Protein AF-A0A4R1K0K6-F1 (afdb_monomer_lite)

Foldseek 3Di:
DVQVVVCVVVVPVCSLVVVLVVQVCCLVPVVCVVPPPPPDDPPDPPVVVVVVVVSVVVSVVSNVVSVVVSVVVVVVVVVVVVD

Structure (mmCIF, N/CA/C/O backbone):
data_AF-A0A4R1K0K6-F1
#
_entry.id   AF-A0A4R1K0K6-F1
#
loop_
_atom_site.group_PDB
_atom_site.id
_atom_site.type_symbol
_atom_site.label_atom_id
_atom_site.label_alt_id
_atom_site.label_comp_id
_atom_site.label_asym_id
_atom_site.label_entity_id
_atom_site.label_seq_id
_atom_site.pdbx_PDB_ins_code
_atom_site.Cartn_x
_atom_site.Cartn_y
_atom_site.Cartn_z
_atom_site.occupancy
_atom_site.B_iso_or_equiv
_atom_site.auth_seq_id
_atom_site.auth_comp_id
_atom_site.auth_asym_id
_atom_site.auth_atom_id
_atom_site.pdbx_PDB_model_num
ATOM 1 N N . MET A 1 1 ? -9.982 -1.507 3.379 1.00 57.75 1 MET A N 1
ATOM 2 C CA . MET A 1 1 ? -10.710 -1.283 4.656 1.00 57.75 1 MET A CA 1
ATOM 3 C C . MET A 1 1 ? -11.264 -2.564 5.285 1.00 57.75 1 MET A C 1
ATOM 5 O O . MET A 1 1 ? -11.244 -2.641 6.506 1.00 57.75 1 MET A O 1
ATOM 9 N N . LEU A 1 2 ? -11.688 -3.575 4.507 1.00 63.47 2 LEU A N 1
ATOM 10 C CA . LEU A 1 2 ? -12.206 -4.855 5.034 1.00 63.47 2 LEU A CA 1
ATOM 11 C C . LEU A 1 2 ? -11.272 -5.541 6.051 1.00 63.47 2 LEU A C 1
ATOM 13 O O . LEU A 1 2 ? -11.729 -5.903 7.130 1.00 63.47 2 LEU A O 1
ATOM 17 N N . CYS A 1 3 ? -9.965 -5.633 5.768 1.00 66.19 3 CYS A N 1
ATOM 18 C CA . CYS A 1 3 ? -9.002 -6.276 6.677 1.00 66.19 3 CYS A CA 1
ATOM 19 C C . CYS A 1 3 ? -8.962 -5.611 8.060 1.00 66.19 3 CYS A C 1
ATOM 21 O O . CYS A 1 3 ? -8.945 -6.291 9.083 1.00 66.19 3 CYS A O 1
ATOM 23 N N . TYR A 1 4 ? -8.992 -4.277 8.095 1.00 67.12 4 TYR A N 1
ATOM 24 C CA . TYR A 1 4 ? -8.966 -3.538 9.351 1.00 67.12 4 TYR A CA 1
ATOM 25 C C . TYR A 1 4 ? -10.258 -3.706 10.158 1.00 67.12 4 TYR A C 1
ATOM 27 O O . TYR A 1 4 ? -10.186 -3.840 11.377 1.00 67.12 4 TYR A O 1
ATOM 35 N N . GLY A 1 5 ? -11.418 -3.767 9.491 1.00 65.81 5 GLY A N 1
ATOM 36 C CA . GLY A 1 5 ? -12.700 -4.048 10.145 1.00 65.81 5 GLY A CA 1
ATOM 37 C C . GLY A 1 5 ? -12.753 -5.440 10.780 1.00 65.81 5 GLY A C 1
ATOM 38 O O . GLY A 1 5 ? -13.287 -5.597 11.874 1.00 65.81 5 GLY A O 1
ATOM 39 N N . LEU A 1 6 ? -12.130 -6.432 10.138 1.00 68.12 6 LEU A N 1
ATOM 40 C CA . LEU A 1 6 ? -12.011 -7.794 10.664 1.00 68.12 6 LEU A CA 1
ATOM 41 C C . LEU A 1 6 ? -11.133 -7.829 11.927 1.00 68.12 6 LEU A C 1
ATOM 43 O O . LEU A 1 6 ? -11.532 -8.370 12.952 1.00 68.12 6 LEU A O 1
ATOM 47 N N . VAL A 1 7 ? -9.969 -7.176 11.891 1.00 70.00 7 VAL A N 1
ATOM 48 C CA . VAL A 1 7 ? -9.071 -7.052 13.053 1.00 70.00 7 VAL A CA 1
ATOM 49 C C . VAL A 1 7 ? -9.743 -6.382 14.251 1.00 70.00 7 VAL A C 1
ATOM 51 O O . VAL A 1 7 ? -9.537 -6.812 15.389 1.00 70.00 7 VAL A O 1
ATOM 54 N N . ASP A 1 8 ? -10.529 -5.334 14.002 1.00 69.00 8 ASP A N 1
ATOM 55 C CA . ASP A 1 8 ? -11.244 -4.617 15.057 1.00 69.00 8 ASP A CA 1
ATOM 56 C C . ASP A 1 8 ? -12.377 -5.474 15.643 1.00 69.00 8 ASP A C 1
ATOM 58 O O . ASP A 1 8 ? -12.547 -5.507 16.862 1.00 69.00 8 ASP A O 1
ATOM 62 N N . HIS A 1 9 ? -13.085 -6.243 14.804 1.00 69.75 9 HIS A N 1
ATOM 63 C CA . HIS A 1 9 ? -14.094 -7.213 15.244 1.00 69.75 9 HIS A CA 1
ATOM 64 C C . HIS A 1 9 ? -13.502 -8.275 16.184 1.00 69.75 9 HIS A C 1
ATOM 66 O O . HIS A 1 9 ? -14.075 -8.565 17.232 1.00 69.75 9 HIS A O 1
ATOM 72 N N . PHE A 1 10 ? -12.310 -8.787 15.863 1.00 72.31 10 PHE A N 1
ATOM 73 C CA . PHE A 1 10 ? -11.597 -9.764 16.692 1.00 72.31 10 PHE A CA 1
ATOM 74 C C . PHE A 1 10 ? -10.808 -9.146 17.863 1.00 72.31 10 PHE A C 1
ATOM 76 O O . PHE A 1 10 ? -10.121 -9.871 18.581 1.00 72.31 10 PHE A O 1
ATOM 83 N N . LYS A 1 11 ? -10.888 -7.821 18.085 1.00 68.38 11 LYS A N 1
ATOM 84 C CA 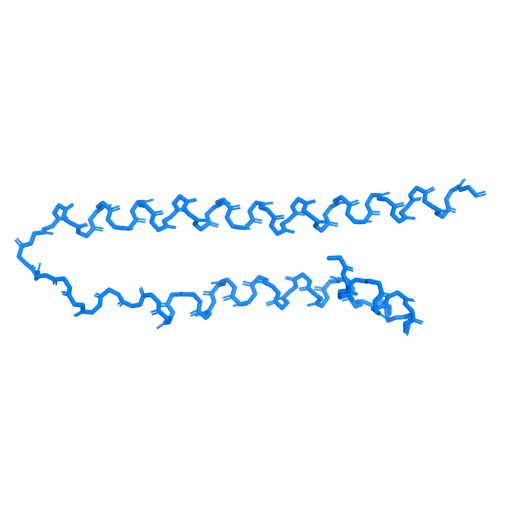. LYS A 1 11 ? -10.171 -7.084 19.149 1.00 68.38 11 LYS A CA 1
ATOM 85 C C . LYS A 1 11 ? -8.672 -7.409 19.226 1.00 68.38 11 LYS A C 1
ATOM 87 O O . LYS A 1 11 ? -8.083 -7.455 20.309 1.00 68.38 11 LYS A O 1
ATOM 92 N N . ILE A 1 12 ? -8.026 -7.628 18.082 1.00 71.62 12 ILE A N 1
ATOM 93 C CA . ILE A 1 12 ? -6.608 -7.996 18.055 1.00 71.62 12 ILE A CA 1
ATOM 94 C C . ILE A 1 12 ? -5.781 -6.761 18.430 1.00 71.62 12 ILE A C 1
ATOM 96 O O . ILE A 1 12 ? -5.680 -5.812 17.650 1.00 71.62 12 ILE A O 1
ATOM 100 N N . LYS A 1 13 ? -5.155 -6.797 19.615 1.00 63.19 13 LYS A N 1
ATOM 101 C CA . LYS A 1 13 ? -4.441 -5.673 20.259 1.00 63.19 13 LYS A CA 1
ATOM 102 C C . LYS A 1 13 ? -3.412 -4.976 19.348 1.00 63.19 13 LYS A C 1
ATOM 104 O O . LYS A 1 13 ? -3.213 -3.773 19.472 1.00 63.19 13 LYS A O 1
ATOM 109 N N . TYR A 1 14 ? -2.822 -5.715 18.400 1.00 68.00 14 TYR A N 1
ATOM 110 C CA . TYR A 1 14 ? -1.835 -5.224 17.424 1.00 68.00 14 TYR A CA 1
ATOM 111 C C . TYR A 1 14 ? -2.222 -5.462 15.957 1.00 68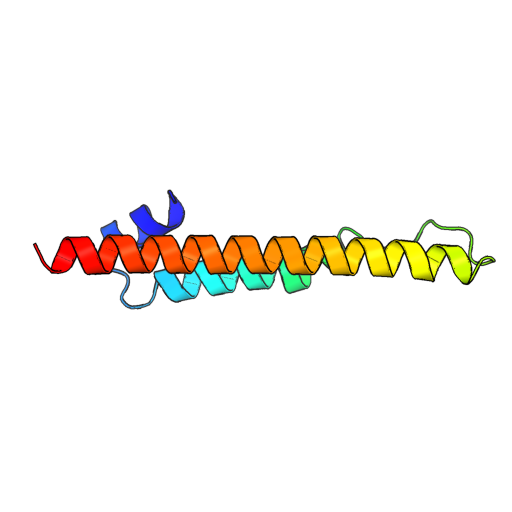.00 14 TYR A C 1
ATOM 113 O O . TYR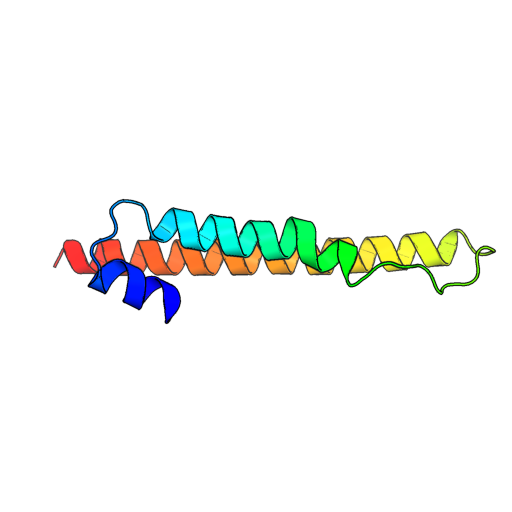 A 1 14 ? -1.416 -5.224 15.060 1.00 68.00 14 TYR A O 1
ATOM 121 N N . GLY A 1 15 ? -3.446 -5.913 15.669 1.00 71.12 15 GLY A N 1
ATOM 122 C CA . GLY A 1 15 ? -3.797 -6.392 14.327 1.00 71.12 15 GLY A CA 1
ATOM 123 C C . GLY A 1 15 ? -3.688 -5.321 13.236 1.00 71.12 15 GLY A C 1
ATOM 124 O O . GLY A 1 15 ? -3.441 -5.638 12.079 1.00 71.12 15 GLY A O 1
ATOM 125 N N . ARG A 1 16 ? -3.807 -4.038 13.596 1.00 74.88 16 ARG A N 1
ATOM 126 C CA . ARG A 1 16 ? -3.676 -2.917 12.652 1.00 74.88 16 ARG A CA 1
ATOM 127 C C . ARG A 1 16 ? -2.238 -2.777 12.152 1.00 74.88 16 ARG A C 1
ATOM 129 O O . ARG A 1 16 ? -2.034 -2.600 10.955 1.00 74.88 16 ARG A O 1
ATOM 136 N N . LEU A 1 17 ? -1.266 -2.898 13.058 1.00 75.81 17 LEU A N 1
ATOM 137 C CA . LEU A 1 17 ? 0.156 -2.920 12.713 1.00 75.81 17 LEU A CA 1
ATOM 138 C C . LEU A 1 17 ? 0.495 -4.171 11.906 1.00 75.81 17 LEU A C 1
ATOM 140 O O . LEU A 1 17 ? 1.212 -4.067 10.924 1.00 75.81 17 LEU A O 1
ATOM 144 N N . ILE A 1 18 ? -0.095 -5.321 12.247 1.00 79.31 18 ILE A N 1
ATOM 145 C CA . ILE A 1 18 ? 0.093 -6.566 11.487 1.00 79.31 18 ILE A CA 1
ATOM 146 C C . ILE A 1 18 ? -0.380 -6.400 10.036 1.00 79.31 18 ILE A C 1
ATOM 148 O O . ILE A 1 18 ? 0.346 -6.767 9.119 1.00 79.31 18 ILE A O 1
ATOM 152 N N . ILE A 1 19 ? -1.553 -5.797 9.802 1.00 79.69 19 ILE A N 1
ATOM 153 C CA . ILE A 1 19 ? -2.038 -5.519 8.440 1.00 79.69 19 ILE A CA 1
ATOM 154 C C . ILE A 1 19 ? -1.069 -4.597 7.696 1.00 79.69 19 ILE A C 1
ATOM 156 O O . ILE A 1 19 ? -0.712 -4.890 6.558 1.00 79.69 19 ILE A O 1
ATOM 160 N N . LEU A 1 20 ? -0.628 -3.507 8.332 1.00 82.44 20 LEU A N 1
ATOM 161 C CA . LEU A 1 20 ? 0.344 -2.591 7.735 1.00 82.44 20 LEU A CA 1
ATOM 162 C C . LEU A 1 20 ? 1.641 -3.321 7.360 1.00 82.44 20 LEU A C 1
ATOM 164 O O . LEU A 1 20 ? 2.116 -3.173 6.238 1.00 82.44 20 LEU A O 1
ATOM 168 N N . SER A 1 21 ? 2.177 -4.142 8.264 1.00 81.75 21 SER A N 1
ATOM 169 C CA . SER A 1 21 ? 3.384 -4.935 8.032 1.00 81.75 21 SER A CA 1
ATOM 170 C C . SER A 1 21 ? 3.213 -5.941 6.897 1.00 81.75 21 SER A C 1
ATOM 172 O O . SER A 1 21 ? 4.123 -6.077 6.089 1.00 81.75 21 SER A O 1
ATOM 174 N N . ILE A 1 22 ? 2.058 -6.605 6.782 1.00 83.06 22 ILE A N 1
ATOM 175 C CA . ILE A 1 22 ? 1.775 -7.535 5.677 1.00 83.06 22 ILE A CA 1
ATOM 176 C C . ILE A 1 22 ? 1.739 -6.794 4.336 1.00 83.06 22 ILE A C 1
ATOM 178 O O . ILE A 1 22 ? 2.350 -7.252 3.374 1.00 83.06 22 ILE A O 1
ATOM 182 N N . PHE A 1 23 ? 1.063 -5.642 4.260 1.00 80.94 23 PHE A N 1
ATOM 183 C CA . PHE A 1 23 ? 1.018 -4.846 3.028 1.00 80.94 23 PHE A CA 1
ATOM 184 C C . PHE A 1 23 ? 2.392 -4.291 2.647 1.00 80.94 23 PHE A C 1
ATOM 186 O O . PHE A 1 23 ? 2.765 -4.352 1.478 1.00 80.94 23 PHE A O 1
ATOM 193 N N . LEU A 1 24 ? 3.162 -3.801 3.622 1.00 82.75 24 LEU A N 1
ATOM 194 C CA . LEU A 1 24 ? 4.540 -3.363 3.401 1.00 82.75 24 LEU A CA 1
ATOM 195 C C . LEU A 1 24 ? 5.421 -4.511 2.914 1.00 82.75 24 LEU A C 1
ATOM 197 O O . LEU A 1 24 ? 6.188 -4.315 1.982 1.00 82.75 24 LEU A O 1
ATOM 201 N N . LEU A 1 25 ? 5.293 -5.703 3.497 1.00 83.50 25 LEU A N 1
ATOM 202 C CA . LEU A 1 25 ? 6.060 -6.882 3.101 1.00 83.50 25 LEU A CA 1
ATOM 203 C C . LEU A 1 25 ? 5.707 -7.343 1.681 1.00 83.50 25 LEU A C 1
ATOM 205 O O . LEU A 1 25 ? 6.605 -7.648 0.901 1.00 83.50 25 LEU A O 1
ATOM 209 N N . LEU A 1 26 ? 4.420 -7.354 1.324 1.00 78.56 26 LEU A N 1
ATOM 210 C CA . LEU A 1 26 ? 3.959 -7.647 -0.038 1.00 78.56 26 LEU A CA 1
ATOM 211 C C . LEU A 1 26 ? 4.562 -6.678 -1.055 1.00 78.56 26 LEU A C 1
ATOM 213 O O . LEU A 1 26 ? 5.070 -7.120 -2.083 1.00 78.56 26 LEU A O 1
ATOM 217 N N . PHE A 1 27 ? 4.554 -5.378 -0.751 1.00 72.88 27 PHE A N 1
ATOM 218 C CA . PHE A 1 27 ? 5.218 -4.394 -1.598 1.00 72.88 27 PHE A CA 1
ATOM 219 C C . PHE A 1 27 ? 6.723 -4.663 -1.651 1.00 72.88 27 PHE A C 1
ATOM 221 O O . PHE A 1 27 ? 7.228 -4.931 -2.729 1.00 72.88 27 PHE A O 1
ATOM 228 N N . LEU A 1 28 ? 7.411 -4.714 -0.506 1.00 76.19 28 LEU A N 1
ATOM 229 C CA . LEU A 1 28 ? 8.872 -4.820 -0.405 1.00 76.19 28 LEU A CA 1
ATOM 230 C C . LEU A 1 28 ? 9.479 -6.090 -1.000 1.00 76.19 28 LEU A C 1
ATOM 232 O O . LEU A 1 28 ? 10.592 -6.031 -1.513 1.00 76.19 28 LEU A O 1
ATOM 236 N N . ILE A 1 29 ? 8.790 -7.226 -0.910 1.00 77.25 29 ILE A N 1
ATOM 237 C CA . ILE A 1 29 ? 9.364 -8.532 -1.256 1.00 77.25 29 ILE A CA 1
ATOM 238 C C . ILE A 1 29 ? 8.716 -9.108 -2.510 1.00 77.25 29 ILE A C 1
ATOM 240 O O . ILE A 1 29 ? 9.415 -9.507 -3.435 1.00 77.25 29 ILE A O 1
ATOM 244 N N . VAL A 1 30 ? 7.385 -9.158 -2.573 1.00 71.44 30 VAL A N 1
ATOM 245 C CA . VAL A 1 30 ? 6.696 -9.880 -3.655 1.00 71.44 30 VAL A CA 1
ATOM 246 C C . VAL A 1 30 ? 6.777 -9.113 -4.967 1.00 71.44 30 VAL A C 1
ATOM 248 O O . VAL A 1 30 ? 7.006 -9.710 -6.015 1.00 71.44 30 VAL A O 1
ATOM 251 N N . PHE A 1 31 ? 6.647 -7.792 -4.913 1.00 67.88 31 PHE A N 1
ATOM 252 C CA . PHE A 1 31 ? 6.660 -6.965 -6.110 1.00 67.88 31 PHE A CA 1
ATOM 253 C C . PHE A 1 31 ? 8.000 -7.004 -6.882 1.00 67.88 31 PHE A C 1
ATOM 255 O O . PHE A 1 31 ? 7.949 -7.267 -8.081 1.00 67.88 31 PHE A O 1
ATOM 262 N N . PRO A 1 32 ? 9.195 -6.862 -6.266 1.00 66.56 32 PRO A N 1
ATOM 263 C CA . PRO A 1 32 ? 10.465 -6.971 -6.994 1.00 66.56 32 PRO A CA 1
ATOM 264 C C . PRO A 1 32 ? 10.783 -8.403 -7.442 1.00 66.56 32 PRO A C 1
ATOM 266 O O . PRO A 1 32 ? 11.484 -8.588 -8.431 1.00 66.56 32 PRO A O 1
ATOM 269 N N . ILE A 1 33 ? 10.258 -9.424 -6.753 1.00 71.06 33 ILE A N 1
ATOM 270 C CA . ILE A 1 33 ? 10.381 -10.822 -7.196 1.00 71.06 33 ILE A CA 1
ATOM 271 C C . ILE A 1 33 ? 9.520 -11.084 -8.439 1.00 71.06 33 ILE A C 1
ATOM 273 O O . ILE A 1 33 ? 9.924 -11.859 -9.302 1.00 71.06 33 ILE A O 1
ATOM 277 N N . TYR A 1 34 ? 8.343 -10.461 -8.533 1.00 66.50 34 TYR A N 1
ATOM 278 C CA . TYR A 1 34 ? 7.421 -10.654 -9.653 1.00 66.50 34 TYR A CA 1
ATOM 279 C C . TYR A 1 34 ? 7.775 -9.786 -10.869 1.00 66.50 34 TYR A C 1
ATOM 281 O O . TYR A 1 34 ? 7.653 -10.235 -12.002 1.00 66.50 34 TYR A O 1
ATOM 289 N N . PHE A 1 35 ? 8.262 -8.565 -10.639 1.00 62.97 35 PHE A N 1
ATOM 290 C CA . PHE A 1 35 ? 8.749 -7.641 -11.670 1.00 62.97 35 PHE A CA 1
ATOM 291 C C . PHE A 1 35 ? 10.267 -7.755 -11.872 1.00 62.97 35 PHE A C 1
ATOM 293 O O . PHE A 1 35 ? 10.976 -6.751 -11.958 1.00 62.97 35 PHE A O 1
ATOM 300 N N . ARG A 1 36 ? 10.796 -8.981 -11.934 1.00 60.19 36 ARG A N 1
ATOM 301 C CA . ARG A 1 36 ? 12.200 -9.169 -12.311 1.00 60.19 36 ARG A CA 1
ATOM 302 C C . ARG A 1 36 ? 12.383 -8.750 -13.767 1.00 60.19 36 ARG A C 1
ATOM 304 O O . ARG A 1 36 ? 11.770 -9.319 -14.665 1.00 60.19 36 ARG A O 1
ATOM 311 N N . VAL A 1 37 ? 13.229 -7.747 -13.981 1.00 58.12 37 VAL A N 1
ATOM 312 C CA . VAL A 1 37 ? 13.642 -7.251 -15.302 1.00 58.12 37 VAL A CA 1
ATOM 313 C C . VAL A 1 37 ? 14.658 -8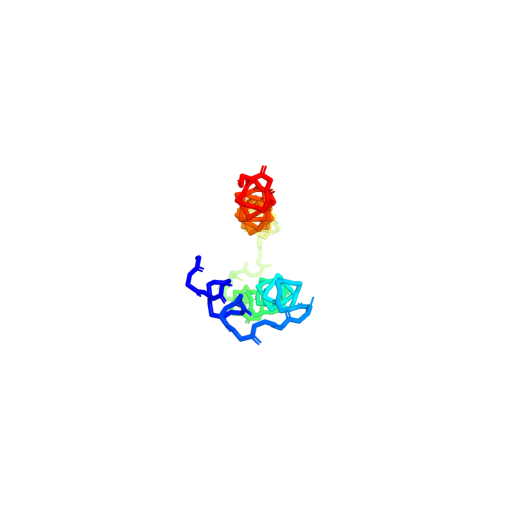.237 -15.894 1.00 58.12 37 VAL A C 1
ATOM 315 O O . VAL A 1 37 ? 15.839 -7.930 -16.006 1.00 58.12 37 VAL A O 1
ATOM 318 N N . ASP A 1 38 ? 14.231 -9.471 -16.172 1.00 56.41 38 ASP A N 1
ATOM 319 C CA . ASP A 1 38 ? 15.105 -10.514 -16.732 1.00 56.41 38 ASP A CA 1
ATOM 320 C C . ASP A 1 38 ? 15.055 -10.559 -18.285 1.00 56.41 38 ASP A C 1
ATOM 322 O O . ASP A 1 38 ? 15.910 -11.200 -18.893 1.00 56.41 38 ASP A O 1
ATOM 326 N N . ASP A 1 39 ? 14.149 -9.808 -18.937 1.00 51.00 39 ASP A N 1
ATOM 327 C CA . ASP A 1 39 ? 13.866 -9.914 -20.388 1.00 51.00 39 ASP A CA 1
ATOM 328 C C . ASP A 1 39 ? 14.190 -8.668 -21.248 1.00 51.00 39 ASP A C 1
ATOM 330 O O . ASP A 1 39 ? 13.813 -8.617 -22.421 1.00 51.00 39 ASP A O 1
ATOM 334 N N . GLU A 1 40 ? 14.901 -7.656 -20.737 1.00 53.22 40 GLU A N 1
ATOM 335 C CA . GLU A 1 40 ? 15.294 -6.496 -21.562 1.00 53.22 40 GLU A CA 1
ATOM 336 C C . GLU A 1 40 ? 16.712 -6.640 -22.155 1.00 53.22 40 GLU A C 1
ATOM 338 O O . GLU A 1 40 ? 17.628 -7.134 -21.486 1.00 53.22 40 GLU A O 1
ATOM 343 N N . PRO A 1 41 ? 16.929 -6.229 -23.425 1.00 54.81 41 PRO A N 1
ATOM 344 C CA . PRO A 1 41 ? 18.204 -6.399 -24.110 1.00 54.81 41 PRO A CA 1
ATOM 345 C C . PRO A 1 41 ? 19.322 -5.681 -23.345 1.00 54.81 41 PRO A C 1
ATOM 347 O O . PRO A 1 41 ? 19.299 -4.464 -23.157 1.00 54.81 41 PRO A O 1
ATOM 350 N N . LYS A 1 42 ? 20.326 -6.465 -22.936 1.00 55.25 42 LYS A N 1
ATOM 351 C CA . LYS A 1 42 ? 21.460 -6.088 -22.070 1.00 55.25 42 LYS A CA 1
ATOM 352 C C . LYS A 1 42 ? 22.328 -4.922 -22.575 1.00 55.25 42 LYS A C 1
ATOM 354 O O . LYS A 1 42 ? 23.200 -4.469 -21.840 1.00 55.25 42 LYS A O 1
ATOM 359 N N . ASP A 1 43 ? 22.079 -4.408 -23.778 1.00 54.69 43 ASP A N 1
ATOM 360 C CA . ASP A 1 43 ? 22.978 -3.490 -24.484 1.00 54.69 43 ASP A CA 1
ATOM 361 C C . ASP A 1 43 ? 22.621 -1.998 -24.364 1.00 54.69 43 ASP A C 1
ATOM 363 O O . ASP A 1 43 ? 23.298 -1.161 -24.960 1.00 54.69 43 ASP A O 1
ATOM 367 N N . SER A 1 44 ? 21.614 -1.604 -23.572 1.00 56.03 44 SER A N 1
ATOM 368 C CA . SER A 1 44 ? 21.337 -0.176 -23.343 1.00 56.03 44 SER A CA 1
ATOM 369 C C . SER A 1 44 ? 21.244 0.200 -21.859 1.00 56.03 44 SER A C 1
ATOM 371 O O . SER A 1 44 ? 20.220 0.044 -21.198 1.00 56.03 44 SER A O 1
ATOM 373 N N . LEU A 1 45 ? 22.325 0.794 -21.339 1.00 55.41 45 LEU A N 1
ATOM 374 C CA . LEU A 1 45 ? 22.372 1.449 -20.018 1.00 55.41 45 LEU A CA 1
ATOM 375 C C . LEU A 1 45 ? 21.226 2.461 -19.811 1.00 55.41 45 LEU A C 1
ATOM 377 O O . LEU A 1 45 ? 20.772 2.671 -18.689 1.00 55.41 45 LEU A O 1
ATOM 381 N N . TYR A 1 46 ? 20.735 3.060 -20.898 1.00 52.12 46 TYR A N 1
ATOM 382 C CA . TYR A 1 46 ? 19.631 4.020 -20.890 1.00 52.12 46 TYR A CA 1
ATOM 383 C C . TYR A 1 46 ? 18.256 3.392 -20.601 1.00 52.12 46 TYR A C 1
ATOM 385 O O . TYR A 1 46 ? 17.393 4.073 -20.050 1.00 52.12 46 TYR A O 1
ATOM 393 N N . CYS A 1 47 ? 18.032 2.118 -20.942 1.00 52.25 47 CYS A N 1
ATOM 394 C CA . CYS A 1 47 ? 16.735 1.463 -20.744 1.00 52.25 47 CYS A CA 1
ATOM 395 C C . CYS A 1 47 ? 16.545 1.031 -19.281 1.00 52.25 47 CYS A C 1
ATOM 397 O O . CYS A 1 47 ? 15.533 1.379 -18.668 1.00 52.25 47 CYS A O 1
ATOM 399 N N . PHE A 1 48 ? 17.590 0.459 -18.669 1.00 53.91 48 PHE A N 1
ATOM 400 C CA . PHE A 1 48 ? 17.614 0.147 -17.234 1.00 53.91 48 PHE A CA 1
ATOM 401 C C . PHE A 1 48 ? 17.383 1.382 -16.355 1.00 53.91 48 PHE A C 1
ATOM 403 O O . PHE A 1 48 ? 16.649 1.303 -15.373 1.00 53.91 48 PHE A O 1
ATOM 410 N N . TYR A 1 49 ? 17.963 2.534 -16.708 1.00 56.09 49 TYR A N 1
ATOM 411 C CA . TYR A 1 49 ? 17.812 3.760 -15.917 1.00 56.09 49 TYR A CA 1
ATOM 412 C C . TYR A 1 49 ? 16.366 4.276 -15.914 1.00 56.09 49 TYR A C 1
ATOM 414 O O . TYR A 1 49 ? 15.864 4.733 -14.888 1.00 56.09 49 TYR A O 1
ATOM 422 N N . ASN A 1 50 ? 15.670 4.154 -17.048 1.00 61.03 50 ASN A N 1
ATOM 423 C CA . ASN A 1 50 ? 14.271 4.551 -17.159 1.00 61.03 50 ASN A CA 1
ATOM 424 C C . ASN A 1 50 ? 13.352 3.576 -16.417 1.00 61.03 50 ASN A C 1
ATOM 426 O O . ASN A 1 50 ? 12.529 4.014 -15.617 1.00 61.03 50 ASN A O 1
ATOM 430 N N . ALA A 1 51 ? 13.505 2.266 -16.628 1.00 62.94 51 ALA A N 1
ATOM 431 C CA . ALA A 1 51 ? 12.684 1.258 -15.959 1.00 62.94 51 ALA A CA 1
ATOM 432 C C . ALA A 1 51 ? 12.820 1.335 -14.429 1.00 62.94 51 ALA A C 1
ATOM 434 O O . ALA A 1 51 ? 11.817 1.280 -13.717 1.00 62.94 51 ALA A O 1
ATOM 435 N N . PHE A 1 52 ? 14.039 1.551 -13.925 1.00 66.69 52 PHE A N 1
ATOM 436 C CA . PHE A 1 52 ? 14.286 1.708 -12.493 1.00 66.69 52 PHE A CA 1
ATOM 437 C C . PHE A 1 52 ? 13.672 2.999 -11.936 1.00 66.69 52 PHE A C 1
ATOM 439 O O . PHE A 1 52 ? 13.072 2.967 -10.866 1.00 66.69 52 PHE A O 1
ATOM 446 N N . ALA A 1 53 ? 13.729 4.110 -12.679 1.00 68.12 53 ALA A N 1
ATOM 447 C CA . ALA A 1 53 ? 13.087 5.363 -12.281 1.00 68.12 53 ALA A CA 1
ATOM 448 C C . ALA A 1 53 ? 11.549 5.256 -12.260 1.00 68.12 53 ALA A C 1
ATOM 450 O O . ALA A 1 53 ? 10.907 5.698 -11.307 1.00 68.12 53 ALA A O 1
ATOM 451 N N . TYR A 1 54 ? 10.936 4.624 -13.269 1.00 66.81 54 TYR A N 1
ATOM 452 C CA . TYR A 1 54 ? 9.489 4.369 -13.279 1.00 66.81 54 TYR A CA 1
ATOM 453 C C . TYR A 1 54 ? 9.069 3.421 -12.155 1.00 66.81 54 TYR A C 1
ATOM 455 O O . TYR A 1 54 ? 8.045 3.650 -11.506 1.00 66.81 54 TYR A O 1
ATOM 463 N N . PHE A 1 55 ? 9.874 2.390 -11.896 1.00 73.31 55 PHE A N 1
ATOM 464 C CA . PHE A 1 55 ? 9.666 1.472 -10.786 1.00 73.31 55 PHE A CA 1
ATOM 465 C C . PHE A 1 55 ? 9.734 2.203 -9.445 1.00 73.31 55 PHE A C 1
ATOM 467 O O . PHE A 1 55 ? 8.822 2.065 -8.638 1.00 73.31 55 PHE A O 1
ATOM 474 N N . GLU A 1 56 ? 10.751 3.036 -9.228 1.00 74.44 56 GLU A N 1
ATOM 475 C CA . GLU A 1 56 ? 10.919 3.830 -8.010 1.00 74.44 56 GLU A CA 1
ATOM 476 C C . GLU A 1 56 ? 9.745 4.797 -7.786 1.00 74.44 56 GLU A C 1
ATOM 478 O O . GLU A 1 56 ? 9.219 4.902 -6.676 1.00 74.44 56 GLU A O 1
ATOM 483 N N . ILE A 1 57 ? 9.267 5.465 -8.840 1.00 76.38 57 ILE A N 1
ATOM 484 C CA . ILE A 1 57 ? 8.099 6.353 -8.762 1.00 76.38 57 ILE A CA 1
ATOM 485 C C . ILE A 1 57 ? 6.842 5.560 -8.393 1.00 76.38 57 ILE A C 1
ATOM 487 O O . ILE A 1 57 ? 6.135 5.927 -7.451 1.00 76.38 57 ILE A O 1
ATOM 491 N N . TYR A 1 58 ? 6.569 4.457 -9.096 1.00 76.44 58 TYR A N 1
ATOM 492 C CA . TYR A 1 58 ? 5.422 3.594 -8.804 1.00 76.44 58 TYR A CA 1
ATOM 493 C C . TYR A 1 58 ? 5.477 3.060 -7.368 1.00 76.44 58 TYR A C 1
ATOM 495 O O . TYR A 1 58 ? 4.475 3.054 -6.649 1.00 76.44 58 TYR A O 1
ATOM 503 N N . TRP A 1 59 ? 6.670 2.676 -6.926 1.00 80.44 59 TRP A N 1
ATOM 504 C CA . TRP A 1 59 ? 6.939 2.171 -5.592 1.00 80.44 59 TRP A CA 1
ATOM 505 C C . TRP A 1 59 ? 6.647 3.198 -4.499 1.00 80.44 59 TRP A C 1
ATOM 507 O O . TRP A 1 59 ? 5.924 2.914 -3.540 1.00 80.44 59 TRP A O 1
ATOM 517 N N . ASN A 1 60 ? 7.155 4.417 -4.669 1.00 79.94 60 ASN A N 1
ATOM 518 C CA . ASN A 1 60 ? 6.944 5.517 -3.736 1.00 79.94 60 ASN A CA 1
ATOM 519 C C . ASN A 1 60 ? 5.465 5.918 -3.656 1.00 79.94 60 ASN A C 1
ATOM 521 O O . ASN A 1 60 ? 4.952 6.178 -2.562 1.00 79.94 60 ASN A O 1
ATOM 525 N N . ILE A 1 61 ? 4.751 5.905 -4.787 1.00 83.44 61 ILE A N 1
ATOM 526 C CA . ILE A 1 61 ? 3.299 6.121 -4.824 1.00 83.44 61 ILE A CA 1
ATOM 527 C C . ILE A 1 61 ? 2.577 4.999 -4.066 1.00 83.44 61 ILE A C 1
ATOM 529 O O . ILE A 1 61 ? 1.734 5.282 -3.214 1.00 83.44 61 ILE A O 1
ATOM 533 N N . GLY A 1 62 ? 2.935 3.736 -4.312 1.00 81.00 62 GLY A N 1
ATOM 534 C CA . GLY A 1 62 ? 2.349 2.572 -3.644 1.00 81.00 62 GLY A CA 1
ATOM 535 C C . GLY A 1 62 ? 2.504 2.615 -2.122 1.00 81.00 62 GLY A C 1
ATOM 536 O O . GLY A 1 62 ? 1.510 2.513 -1.396 1.00 81.00 62 GLY A O 1
ATOM 537 N N . ILE A 1 63 ? 3.723 2.856 -1.627 1.00 83.81 63 ILE A N 1
ATOM 538 C CA . ILE A 1 63 ? 4.000 3.006 -0.188 1.00 83.81 63 ILE A CA 1
ATOM 539 C C . ILE A 1 63 ? 3.200 4.167 0.398 1.00 83.81 63 ILE A C 1
ATOM 541 O O . ILE A 1 63 ? 2.585 4.024 1.458 1.00 83.81 63 ILE A O 1
ATOM 545 N N . THR A 1 64 ? 3.167 5.302 -0.301 1.00 84.81 64 THR A N 1
ATOM 546 C CA . THR A 1 64 ? 2.434 6.486 0.150 1.00 84.81 64 THR A CA 1
ATOM 547 C C . THR A 1 64 ? 0.948 6.178 0.301 1.00 84.81 64 THR A C 1
ATOM 549 O O . THR A 1 64 ? 0.370 6.489 1.338 1.00 84.81 64 THR A O 1
ATOM 552 N N . VAL A 1 65 ? 0.326 5.501 -0.668 1.00 84.38 65 VAL A N 1
ATOM 553 C CA . VAL A 1 65 ? -1.089 5.102 -0.593 1.00 84.38 65 VAL A CA 1
ATOM 554 C C . VAL A 1 65 ? -1.342 4.135 0.571 1.00 84.38 65 VAL A C 1
ATOM 556 O O . VAL A 1 65 ? -2.318 4.302 1.310 1.00 84.38 65 VAL A O 1
ATOM 559 N N . VAL A 1 66 ? -0.466 3.149 0.791 1.00 84.50 66 VAL A N 1
ATOM 560 C CA . VAL A 1 66 ? -0.588 2.202 1.917 1.00 84.50 66 VAL A CA 1
ATOM 561 C C . VAL A 1 66 ? -0.511 2.929 3.263 1.00 84.50 66 VAL A C 1
ATOM 563 O O . VAL A 1 66 ? -1.358 2.712 4.132 1.00 84.50 66 VAL A O 1
ATOM 566 N N . LEU A 1 67 ? 0.452 3.837 3.433 1.00 85.56 67 LEU A N 1
ATOM 567 C CA . LEU A 1 67 ? 0.584 4.628 4.655 1.00 85.56 67 LEU A CA 1
ATOM 568 C C . LEU A 1 67 ? -0.616 5.551 4.855 1.00 85.56 67 LEU A C 1
ATOM 570 O O . LEU A 1 67 ? -1.194 5.585 5.940 1.00 85.56 67 LEU A O 1
ATOM 574 N N . LEU A 1 68 ? -1.029 6.268 3.812 1.00 86.94 68 LEU A N 1
ATOM 575 C CA . LEU A 1 68 ? -2.105 7.251 3.887 1.00 86.94 68 LEU A CA 1
ATOM 576 C C . LEU A 1 68 ? -3.430 6.570 4.240 1.00 86.94 68 LEU A C 1
ATOM 578 O O . LEU A 1 68 ? -4.114 7.002 5.163 1.00 86.94 68 LEU A O 1
ATOM 582 N N . THR A 1 69 ? -3.739 5.431 3.616 1.00 82.12 69 THR A N 1
ATOM 583 C CA . THR A 1 69 ? -4.928 4.639 3.968 1.00 82.12 69 THR A CA 1
ATOM 584 C C . THR A 1 69 ? -4.877 4.097 5.400 1.00 82.12 69 THR A C 1
ATOM 586 O O . THR A 1 69 ? -5.905 4.101 6.085 1.00 82.12 69 THR A O 1
ATOM 589 N N . HIS A 1 70 ? -3.701 3.688 5.892 1.00 84.88 70 HIS A N 1
ATOM 590 C CA . HIS A 1 70 ? -3.518 3.279 7.287 1.00 84.88 70 HIS A CA 1
ATOM 591 C C . HIS A 1 70 ? -3.744 4.444 8.263 1.00 84.88 70 HIS A C 1
ATOM 593 O O . HIS A 1 70 ? -4.496 4.307 9.232 1.00 84.88 70 HIS A O 1
ATOM 599 N N . PHE A 1 71 ? -3.162 5.614 7.987 1.00 84.56 71 PHE A N 1
ATOM 600 C CA . PHE A 1 71 ? -3.352 6.818 8.796 1.00 84.56 71 PHE A CA 1
ATOM 601 C C . PHE A 1 71 ? -4.806 7.283 8.798 1.00 84.56 71 PHE A C 1
ATOM 603 O O . PHE A 1 71 ? -5.355 7.544 9.868 1.00 84.56 71 PHE A O 1
ATOM 610 N N . THR A 1 72 ? -5.462 7.333 7.635 1.00 83.69 72 THR A N 1
ATOM 611 C CA . THR A 1 72 ? -6.882 7.689 7.528 1.00 83.69 72 THR A CA 1
ATOM 612 C C . THR A 1 72 ? -7.751 6.733 8.340 1.00 83.69 72 THR A C 1
ATOM 614 O O . THR A 1 72 ? -8.636 7.182 9.069 1.00 83.69 72 THR A O 1
ATOM 617 N N . TYR A 1 73 ? -7.484 5.426 8.279 1.00 79.94 73 TYR A N 1
ATOM 618 C CA . TYR A 1 73 ? -8.206 4.443 9.085 1.00 79.94 73 TYR A CA 1
ATOM 619 C C . TYR A 1 73 ? -8.024 4.684 10.592 1.00 79.94 73 TYR A C 1
ATOM 621 O O . TYR A 1 73 ? -9.009 4.785 11.327 1.00 79.94 73 TYR A O 1
ATOM 629 N N . CYS A 1 74 ? -6.780 4.834 11.055 1.00 76.94 74 CYS A N 1
ATOM 630 C CA . CYS A 1 74 ? -6.477 5.103 12.462 1.00 76.94 74 CYS A CA 1
ATOM 631 C C . CYS A 1 74 ? -7.099 6.420 12.950 1.00 76.94 74 CYS A C 1
ATOM 633 O O . CYS A 1 74 ? -7.638 6.479 14.058 1.00 76.94 74 CYS A O 1
ATOM 635 N N . TYR A 1 75 ? -7.086 7.458 12.112 1.00 80.75 75 TYR A N 1
ATOM 636 C CA . TYR A 1 75 ? -7.717 8.743 12.397 1.00 80.75 75 TYR A CA 1
ATOM 637 C C . TYR A 1 75 ? -9.236 8.613 12.577 1.00 80.75 75 TYR A C 1
ATOM 639 O O . TYR A 1 75 ? -9.784 9.076 13.582 1.00 80.75 75 TYR A O 1
ATOM 647 N N . LEU A 1 76 ? -9.921 7.942 11.643 1.00 79.25 76 LEU A N 1
ATOM 648 C CA . LEU A 1 76 ? -11.367 7.715 11.715 1.00 79.25 76 LEU A CA 1
ATOM 649 C C . LEU A 1 76 ? -11.760 6.936 12.974 1.00 79.25 76 LEU A C 1
ATOM 651 O O . LEU A 1 76 ? -12.760 7.261 13.617 1.00 79.25 76 LEU A O 1
ATOM 655 N N . LEU A 1 77 ? -10.959 5.944 13.361 1.00 73.31 77 LEU A N 1
ATOM 656 C CA . LEU A 1 77 ? -11.245 5.138 14.538 1.00 73.31 77 LEU A CA 1
ATOM 657 C C . LEU A 1 77 ? -11.040 5.905 15.851 1.00 73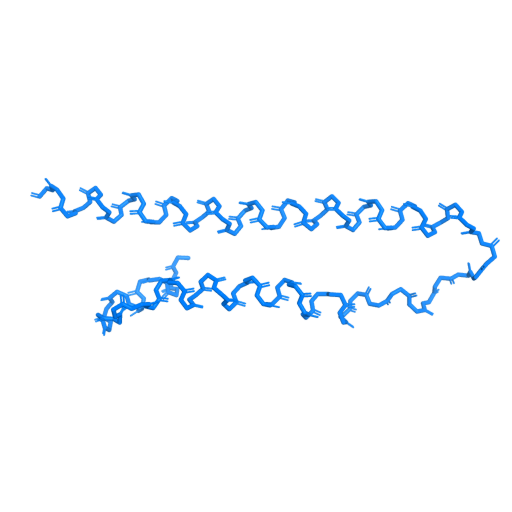.31 77 LEU A C 1
ATOM 659 O O . LEU A 1 77 ? -11.898 5.862 16.731 1.00 73.31 77 LEU A O 1
ATOM 663 N N . ASN A 1 78 ? -9.945 6.663 15.962 1.00 71.12 78 ASN A N 1
ATOM 664 C CA . ASN A 1 78 ? -9.691 7.522 17.122 1.00 71.12 78 ASN A CA 1
ATOM 665 C C . ASN A 1 78 ? -10.768 8.602 17.281 1.00 71.12 78 ASN A C 1
ATOM 667 O O . ASN A 1 78 ? -11.108 8.979 18.401 1.00 71.12 78 ASN A O 1
ATOM 671 N N . ARG A 1 79 ? -11.345 9.079 16.172 1.00 66.62 79 ARG A N 1
ATOM 672 C CA . ARG A 1 79 ? -12.493 9.991 16.202 1.00 66.62 79 ARG A CA 1
ATOM 673 C C . ARG A 1 79 ? -13.766 9.303 16.701 1.00 66.62 79 ARG A C 1
ATOM 675 O O . ARG A 1 79 ? -14.534 9.930 17.423 1.00 66.62 79 ARG A O 1
ATOM 682 N N . LYS A 1 80 ? -13.984 8.032 16.348 1.00 61.91 80 LYS A N 1
ATOM 683 C CA . LYS A 1 80 ? -15.143 7.243 16.799 1.00 61.91 80 LYS A CA 1
ATOM 684 C C . LYS A 1 80 ? -15.098 6.933 18.301 1.00 61.91 80 LYS A C 1
ATOM 686 O O . LYS A 1 80 ? -16.149 6.883 18.912 1.00 61.91 80 LYS A O 1
ATOM 691 N N . ALA A 1 81 ? -13.910 6.782 18.890 1.00 58.00 81 ALA A N 1
ATOM 692 C CA . ALA A 1 81 ? -13.736 6.547 20.330 1.00 58.00 81 ALA A CA 1
ATOM 693 C C . ALA A 1 81 ? -13.891 7.807 21.213 1.00 58.00 81 ALA A C 1
ATOM 695 O O . ALA A 1 81 ? -13.958 7.684 22.431 1.00 5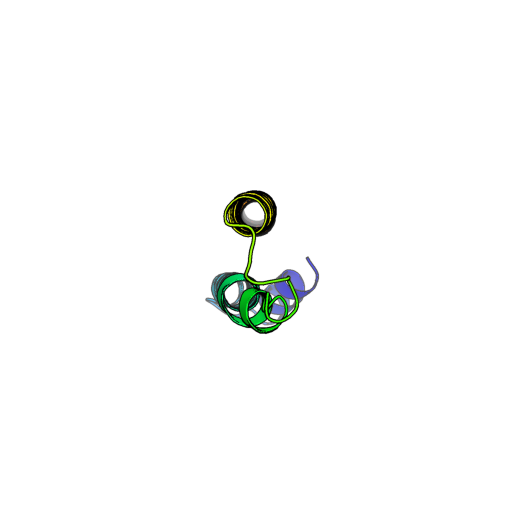8.00 81 ALA A O 1
ATOM 696 N N . ARG A 1 82 ? -13.903 9.015 20.624 1.00 56.75 82 ARG A N 1
ATOM 697 C CA . ARG A 1 82 ? -14.092 10.297 21.341 1.00 56.75 82 ARG A CA 1
ATOM 698 C C . ARG A 1 82 ? -15.544 10.800 21.358 1.00 56.75 82 ARG A C 1
ATOM 700 O O . ARG A 1 82 ? -15.794 11.838 21.963 1.00 56.75 82 ARG A O 1
ATOM 707 N N . LYS A 1 83 ? -16.457 10.129 20.657 1.00 47.94 83 LYS A N 1
ATOM 708 C CA . LYS A 1 83 ? -17.906 10.371 20.712 1.00 47.94 83 LYS A CA 1
ATOM 709 C C . LYS A 1 83 ? -18.552 9.312 21.585 1.00 47.94 83 LYS A C 1
ATOM 711 O O . LYS A 1 83 ? -19.539 9.674 22.252 1.00 47.94 83 LYS A O 1
#

Secondary structure (DSSP, 8-state):
-HHHHHHHHTT-TTHHHHHHHHHHHIIIIIHHHHT---SS-TT-HHHHHHHHHHHHHHHHHHHHHHHHHHHHHHHHHHHHTT-

Sequence (83 aa):
MLCYGLVDHFKIKYGRLIILSIFLLLFLIVFPIYFRVDDEPKDSLYCFYNAFAYFEIYWNIGITVVLLTHFTYCYLLNRKARK

pLDDT: mean 70.43, std 10.47, range [47.94, 86.94]

Radius of gyration: 17.92 Å; chains: 1; bounding box: 41×21×46 Å